Protein AF-A0A968MHK1-F1 (afdb_monomer)

Sequence (137 aa):
MLSHYQVSPEMLTQRLTNVLPRFFGLSQLFFLRFHHQRETERFDLNKELHLAGLYNPHGTMLHEHSCRKWVSLNILKDLDQQQRRNADNLNVVLADVQRSQYFDSENEFLCISLATNAHPSPDTNTSVTLGFSLMKK

Nearest PDB structures (foldseek):
  6hmj-assembly1_B  TM=4.792E-01  e=9.498E-03  Nakamurella multipartita DSM 44233
  8ag0-assembly1_A  TM=6.765E-01 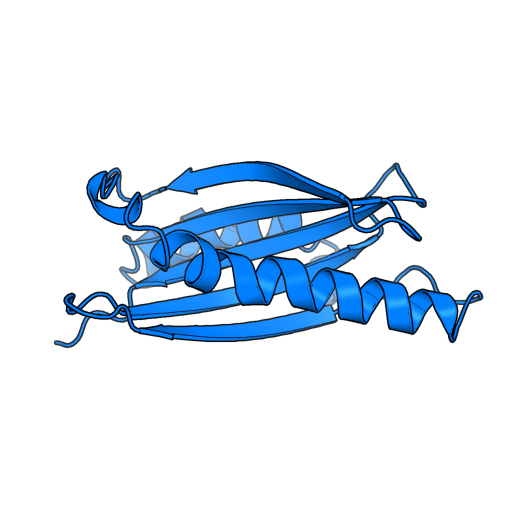 e=3.842E-01  Homo sapiens
  6zj8-assembly7_G  TM=4.212E-01  e=1.971E-01  Bordetella pertussis Tohama I
  6i3y-assembly1_C  TM=7.411E-01  e=2.231E+00  Homo sapiens
  6i3v-assembly1_B  TM=5.338E-01  e=8.981E-01  Homo sapiens

Structure (mmCIF, N/CA/C/O backbone):
data_AF-A0A968MHK1-F1
#
_entry.id   AF-A0A968MHK1-F1
#
loop_
_atom_site.group_PDB
_atom_site.id
_atom_site.type_symbol
_atom_site.label_atom_id
_atom_site.label_alt_id
_atom_site.label_comp_id
_atom_site.label_asym_id
_atom_site.label_entity_id
_atom_site.label_seq_id
_atom_site.pdbx_PDB_ins_code
_atom_site.Cartn_x
_atom_site.Cartn_y
_atom_site.Cartn_z
_atom_site.occupancy
_atom_site.B_iso_or_equiv
_atom_site.auth_seq_id
_atom_site.auth_comp_id
_atom_site.auth_asym_id
_atom_site.auth_atom_id
_atom_site.pdbx_PDB_model_num
ATOM 1 N N . MET A 1 1 ? 6.770 14.786 2.881 1.00 80.81 1 MET A N 1
ATOM 2 C CA . MET A 1 1 ? 7.225 13.876 3.961 1.00 80.81 1 MET A CA 1
ATOM 3 C C . MET A 1 1 ? 8.437 13.056 3.543 1.00 80.81 1 MET A C 1
ATOM 5 O O . MET A 1 1 ? 9.469 13.231 4.171 1.00 80.81 1 MET A O 1
ATOM 9 N N . LEU A 1 2 ? 8.351 12.229 2.490 1.00 87.81 2 LEU A N 1
ATOM 10 C CA . LEU A 1 2 ? 9.485 11.417 2.010 1.00 87.81 2 LEU A CA 1
ATOM 11 C C . LEU A 1 2 ? 10.731 12.259 1.692 1.00 87.81 2 LEU A C 1
ATOM 13 O O . LEU A 1 2 ? 11.804 11.974 2.206 1.00 87.81 2 LEU A O 1
ATOM 17 N N . SER A 1 3 ? 10.567 13.347 0.932 1.00 88.19 3 SER A N 1
ATOM 18 C CA . SER A 1 3 ? 11.652 14.283 0.602 1.00 88.19 3 SER A CA 1
ATOM 19 C C . SER A 1 3 ? 12.214 15.010 1.825 1.00 88.19 3 SER A C 1
ATOM 21 O O . SER A 1 3 ? 13.423 15.120 1.979 1.00 88.19 3 SER A O 1
ATOM 23 N N . HIS A 1 4 ? 11.332 15.477 2.711 1.00 91.06 4 HIS A N 1
ATOM 24 C CA . HIS A 1 4 ? 11.714 16.230 3.905 1.00 91.06 4 HIS A CA 1
ATOM 25 C C . HIS A 1 4 ? 12.540 15.395 4.893 1.00 91.06 4 HIS A C 1
ATOM 27 O O . HIS A 1 4 ? 13.526 15.889 5.424 1.00 91.06 4 HIS A O 1
ATOM 33 N N . TYR A 1 5 ? 12.156 14.134 5.119 1.00 90.44 5 TYR A N 1
ATOM 34 C CA . TYR A 1 5 ? 12.854 13.240 6.049 1.00 90.44 5 TYR A CA 1
ATOM 35 C C . TYR A 1 5 ? 13.889 12.329 5.374 1.00 90.44 5 TYR A C 1
ATOM 37 O O . TYR A 1 5 ? 14.569 11.591 6.076 1.00 90.44 5 TYR A O 1
ATOM 45 N N . GLN A 1 6 ? 14.005 12.365 4.041 1.00 90.25 6 GLN A N 1
ATOM 46 C CA . GLN A 1 6 ? 14.898 11.506 3.248 1.00 90.25 6 GLN A CA 1
ATOM 47 C C . GLN A 1 6 ? 14.746 10.008 3.573 1.00 90.25 6 GLN A C 1
ATOM 49 O O . GLN A 1 6 ? 15.720 9.272 3.710 1.00 90.25 6 GLN A O 1
ATOM 54 N N . VAL A 1 7 ? 13.500 9.550 3.714 1.00 92.06 7 VAL A N 1
ATOM 55 C CA . VAL A 1 7 ? 13.166 8.157 4.049 1.00 92.06 7 VAL A CA 1
ATOM 56 C C . VAL A 1 7 ? 12.435 7.469 2.905 1.00 92.06 7 VAL A C 1
ATOM 58 O O . VAL A 1 7 ? 11.703 8.109 2.147 1.00 92.06 7 VAL A O 1
ATOM 61 N N . SER A 1 8 ? 12.582 6.146 2.818 1.00 90.81 8 SER A N 1
ATOM 62 C CA . SER A 1 8 ? 11.793 5.331 1.895 1.00 90.81 8 SER A CA 1
ATOM 63 C C . SER A 1 8 ? 10.311 5.281 2.307 1.00 90.81 8 SER A C 1
ATOM 65 O O . SER A 1 8 ? 9.989 5.469 3.491 1.00 90.81 8 SER A O 1
ATOM 67 N N . PRO A 1 9 ? 9.396 4.971 1.367 1.00 91.62 9 PRO A N 1
ATOM 68 C CA . PRO A 1 9 ? 7.996 4.698 1.687 1.00 91.62 9 PRO A CA 1
ATOM 69 C C . PRO A 1 9 ? 7.827 3.649 2.790 1.00 91.62 9 PRO A C 1
ATOM 71 O O . PRO A 1 9 ? 7.005 3.825 3.689 1.00 91.62 9 PRO A O 1
ATOM 74 N N . GLU A 1 10 ? 8.643 2.591 2.773 1.00 90.56 10 GLU A N 1
ATOM 75 C CA . GLU A 1 10 ? 8.617 1.537 3.790 1.00 90.56 10 GLU A CA 1
ATOM 76 C C . GLU A 1 10 ? 8.967 2.076 5.177 1.00 90.56 10 GLU A C 1
ATOM 78 O O . GLU A 1 10 ? 8.202 1.879 6.121 1.00 90.56 10 GLU A O 1
ATOM 83 N N . MET A 1 11 ? 10.073 2.818 5.294 1.00 91.75 11 MET A N 1
ATOM 84 C CA . MET A 1 11 ? 10.501 3.393 6.569 1.00 91.75 11 MET A CA 1
ATOM 85 C C . MET A 1 11 ? 9.467 4.368 7.129 1.00 91.75 11 MET A C 1
ATOM 87 O O . MET A 1 11 ? 9.159 4.311 8.320 1.00 91.75 11 MET A O 1
ATOM 91 N N . LEU A 1 12 ? 8.897 5.238 6.287 1.00 92.50 12 LEU A N 1
ATOM 92 C CA . LEU A 1 12 ? 7.837 6.154 6.709 1.00 92.50 12 LEU A CA 1
ATOM 93 C C . LEU A 1 12 ? 6.628 5.379 7.247 1.00 92.50 12 LEU A C 1
ATOM 95 O O . LEU A 1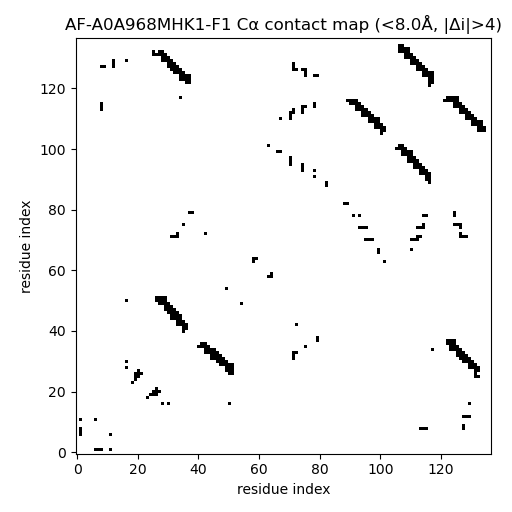 12 ? 6.155 5.646 8.352 1.00 92.50 12 LEU A O 1
ATOM 99 N N . THR A 1 13 ? 6.163 4.385 6.493 1.00 91.31 13 THR A N 1
ATOM 100 C CA . THR A 1 13 ? 4.963 3.610 6.826 1.00 91.31 13 THR A CA 1
ATOM 101 C C . THR A 1 13 ? 5.167 2.775 8.092 1.00 91.31 13 THR A C 1
ATOM 103 O O . THR A 1 13 ? 4.315 2.773 8.977 1.00 91.31 13 THR A O 1
ATOM 106 N N . GLN A 1 14 ? 6.336 2.152 8.255 1.00 89.62 14 GLN A N 1
ATOM 107 C CA . GLN A 1 14 ? 6.708 1.426 9.473 1.00 89.62 14 GLN A CA 1
ATOM 108 C C . GLN A 1 14 ? 6.862 2.348 10.697 1.00 89.62 14 GLN A C 1
ATOM 110 O O . GLN A 1 14 ? 6.689 1.925 11.839 1.00 89.62 14 GLN A O 1
ATOM 115 N N . ARG A 1 15 ? 7.190 3.631 10.515 1.00 91.50 15 ARG A N 1
ATOM 116 C CA . ARG A 1 15 ? 7.153 4.595 11.626 1.00 91.50 15 ARG A CA 1
ATOM 117 C C . ARG A 1 15 ? 5.721 4.969 11.987 1.00 91.50 15 ARG A C 1
ATOM 119 O O . ARG A 1 15 ? 5.403 5.028 13.177 1.00 91.50 15 ARG A O 1
ATOM 126 N N . LEU A 1 16 ? 4.850 5.141 10.994 1.00 91.06 16 LEU A N 1
ATOM 127 C CA . LEU A 1 16 ? 3.435 5.438 11.218 1.00 91.06 16 LEU A CA 1
ATOM 128 C C . LEU A 1 16 ? 2.728 4.348 12.031 1.00 91.06 16 LEU A C 1
ATOM 130 O O . LEU A 1 16 ? 1.914 4.691 12.886 1.00 91.06 16 LEU A O 1
ATOM 134 N N . THR A 1 17 ? 3.105 3.072 11.887 1.00 88.88 17 THR A N 1
ATOM 135 C CA . THR A 1 17 ? 2.533 1.987 12.710 1.00 88.88 17 THR A CA 1
ATOM 136 C C . THR A 1 17 ? 2.746 2.172 14.213 1.00 88.88 17 THR A C 1
ATOM 138 O O . THR A 1 17 ? 1.995 1.612 15.001 1.00 88.88 17 THR A O 1
ATOM 141 N N . ASN A 1 18 ? 3.753 2.947 14.625 1.00 88.62 18 ASN A N 1
ATOM 142 C CA . ASN A 1 18 ? 4.020 3.252 16.032 1.00 88.62 18 ASN A CA 1
ATOM 143 C C . ASN A 1 18 ? 3.409 4.593 16.468 1.00 88.62 18 ASN A C 1
ATOM 145 O O . ASN A 1 18 ? 3.002 4.750 17.618 1.00 88.62 18 ASN A O 1
ATOM 149 N N . VAL A 1 19 ? 3.350 5.572 15.561 1.00 91.25 19 VAL A N 1
ATOM 150 C CA . VAL A 1 19 ? 2.826 6.917 15.847 1.00 91.25 19 VAL A CA 1
ATOM 151 C C . VAL A 1 19 ? 1.299 6.908 15.941 1.00 91.25 19 VAL A C 1
ATOM 153 O O . VAL A 1 19 ? 0.743 7.495 16.870 1.00 91.25 19 VAL A O 1
ATOM 156 N N . LEU A 1 20 ? 0.616 6.226 15.018 1.00 90.31 20 LEU A N 1
ATOM 157 C CA . LEU A 1 20 ? -0.847 6.233 14.939 1.00 90.31 20 LEU A CA 1
ATOM 158 C C . LEU A 1 20 ? -1.531 5.651 16.191 1.00 90.31 20 LEU A C 1
ATOM 160 O O . LEU A 1 20 ? -2.417 6.323 16.724 1.00 90.31 20 LEU A O 1
ATOM 164 N N . PRO A 1 21 ? -1.110 4.500 16.754 1.00 88.31 21 PRO A N 1
ATOM 165 C CA . PRO A 1 21 ? -1.724 3.995 17.980 1.00 88.31 21 PRO A CA 1
ATOM 166 C C . PRO A 1 21 ? -1.466 4.916 19.171 1.00 88.31 21 PRO A C 1
ATOM 168 O O . PRO A 1 21 ? -2.371 5.187 19.954 1.00 88.31 21 PRO A O 1
ATOM 171 N N . ARG A 1 22 ? -0.233 5.425 19.295 1.00 88.56 22 ARG A N 1
ATOM 172 C CA . ARG A 1 22 ? 0.208 6.184 20.470 1.00 88.56 22 ARG A CA 1
ATOM 173 C C . ARG A 1 22 ? -0.409 7.576 20.556 1.00 88.56 22 ARG A C 1
ATOM 175 O O . ARG A 1 22 ? -0.743 8.011 21.651 1.00 88.56 22 ARG A O 1
ATOM 182 N N . PHE A 1 23 ? -0.503 8.285 19.433 1.00 92.25 23 PHE A N 1
ATOM 183 C CA . PHE A 1 23 ? -0.909 9.694 19.422 1.00 92.25 23 PHE A CA 1
ATOM 184 C C . PHE A 1 23 ? -2.328 9.917 18.897 1.00 92.25 23 PHE A C 1
ATOM 186 O O . PHE A 1 23 ? -2.937 10.923 19.242 1.00 92.25 23 PHE A O 1
ATOM 193 N N . PHE A 1 24 ? -2.862 8.989 18.098 1.00 87.38 24 PHE A N 1
ATOM 194 C CA . PHE A 1 24 ? -4.188 9.118 17.485 1.00 87.38 24 PHE A CA 1
ATOM 195 C C . PHE A 1 24 ? -5.188 8.066 17.981 1.00 87.38 24 PHE A C 1
ATOM 197 O O . PHE A 1 24 ? -6.351 8.104 17.591 1.00 87.38 24 PHE A O 1
ATOM 204 N N . GLY A 1 25 ? -4.762 7.119 18.826 1.00 84.75 25 GLY A N 1
ATOM 205 C CA . GLY A 1 25 ? -5.626 6.044 19.326 1.00 84.75 25 GLY A CA 1
ATOM 206 C C . GLY A 1 25 ? -6.041 5.028 18.255 1.00 84.75 25 GLY A C 1
ATOM 207 O O . GLY A 1 25 ? -6.904 4.190 18.504 1.00 84.75 25 GLY A O 1
ATOM 208 N N . LEU A 1 26 ? -5.429 5.075 17.067 1.00 85.44 26 LEU A N 1
ATOM 209 C CA . LEU A 1 26 ? -5.697 4.147 15.969 1.00 85.44 26 LEU A CA 1
ATOM 210 C C . LEU A 1 26 ? -4.895 2.861 16.187 1.00 85.44 26 LEU A C 1
ATOM 212 O O . LEU A 1 26 ? -3.809 2.696 15.640 1.00 85.44 26 LEU A O 1
ATOM 216 N N . SER A 1 27 ? -5.402 1.972 17.039 1.00 82.31 27 SER A N 1
ATOM 217 C CA . SER A 1 27 ? -4.739 0.707 17.391 1.00 82.31 27 SER A CA 1
ATOM 218 C C . SER A 1 27 ? -5.023 -0.426 16.401 1.00 82.31 27 SER A C 1
ATOM 220 O O . SER A 1 27 ? -4.190 -1.314 16.228 1.00 82.31 27 SER A O 1
ATOM 222 N N . GLN A 1 28 ? -6.167 -0.381 15.712 1.00 87.31 28 GLN A N 1
ATOM 223 C CA . GLN A 1 28 ? -6.575 -1.363 14.703 1.00 87.31 28 GLN A CA 1
ATOM 224 C C . GLN A 1 28 ? -5.906 -1.095 13.355 1.00 87.31 28 GLN A C 1
ATOM 226 O O . GLN A 1 28 ? -6.520 -0.561 12.431 1.00 87.31 28 GLN A O 1
ATOM 231 N N . LEU A 1 29 ? -4.626 -1.466 13.278 1.00 88.75 29 LEU A N 1
ATOM 232 C CA . LEU A 1 29 ? -3.773 -1.287 12.108 1.00 88.75 29 LEU A CA 1
ATOM 233 C C . LEU A 1 29 ? -3.339 -2.622 11.509 1.00 88.75 29 LEU A C 1
ATOM 235 O O . LEU A 1 29 ? -3.024 -3.571 12.236 1.00 88.75 29 LEU A O 1
ATOM 239 N N . PHE A 1 30 ? -3.200 -2.642 10.189 1.00 89.00 30 PHE A N 1
ATOM 240 C CA . PHE A 1 30 ? -2.453 -3.673 9.484 1.00 89.00 30 PHE A CA 1
ATOM 241 C C . PHE A 1 30 ? -1.448 -3.055 8.513 1.00 89.00 30 PHE A C 1
ATOM 243 O O . PHE A 1 30 ? -1.640 -1.952 8.000 1.00 89.00 30 PHE A O 1
ATOM 250 N N . PHE A 1 31 ? -0.376 -3.790 8.251 1.00 91.31 31 PHE A N 1
ATOM 251 C CA . PHE A 1 31 ? 0.657 -3.432 7.292 1.00 91.31 31 PHE A CA 1
ATOM 252 C C . PHE A 1 31 ? 0.833 -4.564 6.284 1.00 91.31 31 PHE A C 1
ATOM 254 O O . PHE A 1 31 ? 1.017 -5.716 6.683 1.00 91.31 31 PHE A O 1
ATOM 261 N N . LEU A 1 32 ? 0.816 -4.225 4.995 1.00 92.44 32 LEU A N 1
ATOM 262 C CA . LEU A 1 32 ? 1.087 -5.148 3.894 1.00 92.44 32 LEU A CA 1
ATOM 263 C C . LEU A 1 32 ? 2.282 -4.657 3.083 1.00 92.44 32 LEU A C 1
ATOM 265 O O . LEU A 1 32 ? 2.411 -3.460 2.827 1.00 92.44 32 LEU A O 1
ATOM 269 N N . ARG A 1 33 ? 3.119 -5.590 2.630 1.00 93.88 33 ARG A N 1
ATOM 270 C CA . ARG A 1 33 ? 4.153 -5.336 1.627 1.00 93.88 33 ARG A CA 1
ATOM 271 C C . ARG A 1 33 ? 4.055 -6.350 0.503 1.00 93.88 33 ARG A C 1
ATOM 273 O O . ARG A 1 33 ? 4.205 -7.543 0.766 1.00 93.88 33 ARG A O 1
ATOM 280 N N . PHE A 1 34 ? 3.880 -5.872 -0.722 1.00 94.44 34 PHE A N 1
ATOM 281 C CA . PHE A 1 34 ? 3.895 -6.707 -1.919 1.00 94.44 34 PHE A CA 1
ATOM 282 C C . PHE A 1 34 ? 5.114 -6.417 -2.773 1.00 94.44 34 PHE A C 1
ATOM 284 O O . PHE A 1 34 ? 5.551 -5.273 -2.860 1.00 94.44 34 PHE A O 1
ATOM 291 N N . HIS A 1 35 ? 5.652 -7.458 -3.394 1.00 94.56 35 HIS A N 1
ATOM 292 C CA . HIS A 1 35 ? 6.636 -7.350 -4.458 1.00 94.56 35 HIS A CA 1
ATOM 293 C C . HIS A 1 35 ? 5.989 -7.743 -5.781 1.00 94.56 35 HIS A C 1
ATOM 295 O O . HIS A 1 35 ? 5.150 -8.639 -5.830 1.00 94.56 35 HIS A O 1
ATOM 301 N N . HIS A 1 36 ? 6.397 -7.074 -6.847 1.00 93.94 36 HIS A N 1
ATOM 302 C CA . HIS A 1 36 ? 5.967 -7.354 -8.202 1.00 93.94 36 HIS A CA 1
ATOM 303 C C . HIS A 1 36 ? 7.180 -7.345 -9.115 1.00 93.94 36 HIS A C 1
ATOM 305 O O . HIS A 1 36 ? 7.858 -6.325 -9.228 1.00 93.94 36 HIS A O 1
ATOM 311 N N . GLN A 1 37 ? 7.468 -8.476 -9.751 1.00 92.25 37 GLN A N 1
ATOM 312 C CA . GLN A 1 37 ? 8.499 -8.520 -10.778 1.00 92.25 37 GLN A CA 1
AT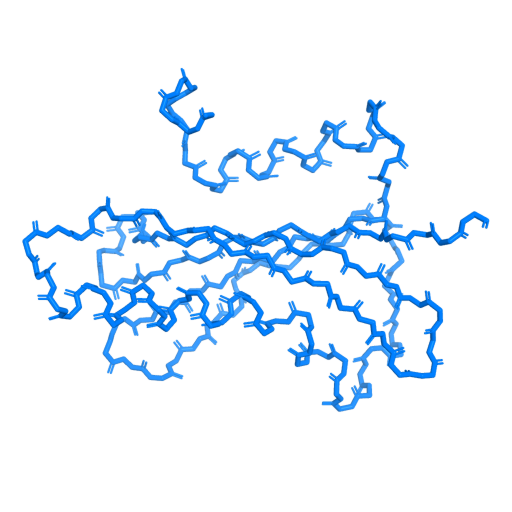OM 313 C C . GLN A 1 37 ? 7.952 -7.840 -12.035 1.00 92.25 37 GLN A C 1
ATOM 315 O O . GLN A 1 37 ? 6.908 -8.251 -12.551 1.00 92.25 37 GLN A O 1
ATOM 320 N N . ARG A 1 38 ? 8.658 -6.813 -12.517 1.00 87.06 38 ARG A N 1
ATOM 321 C CA . ARG A 1 38 ? 8.272 -6.049 -13.710 1.00 87.06 38 ARG A CA 1
ATOM 322 C C . ARG A 1 38 ? 8.054 -6.983 -14.896 1.00 87.06 38 ARG A C 1
ATOM 324 O O . ARG A 1 38 ? 8.701 -8.023 -15.006 1.00 87.06 38 ARG A O 1
ATOM 331 N N . GLU A 1 39 ? 7.117 -6.609 -15.762 1.00 84.38 39 GLU A N 1
ATOM 332 C CA . GLU A 1 39 ? 6.739 -7.380 -16.960 1.00 84.38 39 GLU A CA 1
ATOM 333 C C . GLU A 1 39 ? 6.114 -8.764 -16.703 1.00 84.38 39 GLU A C 1
ATOM 335 O O . GLU A 1 39 ? 5.796 -9.486 -17.648 1.00 84.38 39 GLU A O 1
ATOM 340 N N . THR A 1 40 ? 5.865 -9.132 -15.445 1.00 88.00 40 THR A N 1
ATOM 341 C CA . THR A 1 40 ? 5.153 -10.365 -15.083 1.00 88.00 40 THR A CA 1
ATOM 342 C C . THR A 1 40 ? 3.794 -10.047 -14.469 1.00 88.00 40 THR A C 1
ATOM 344 O O . THR A 1 40 ? 3.540 -8.919 -14.088 1.00 88.00 40 THR A O 1
ATOM 347 N N . GLU A 1 41 ? 2.919 -11.040 -14.307 1.00 84.69 41 GLU A N 1
ATOM 348 C CA . GLU A 1 41 ? 1.686 -10.916 -13.501 1.00 84.69 41 GLU A CA 1
ATOM 349 C C . GLU A 1 41 ? 1.870 -11.524 -12.096 1.00 84.69 41 GLU A C 1
ATOM 351 O O . GLU A 1 41 ? 0.918 -11.984 -11.463 1.00 84.69 41 GLU A O 1
ATOM 356 N N . ARG A 1 42 ? 3.119 -11.600 -11.611 1.00 85.75 42 ARG A N 1
ATOM 357 C CA . ARG A 1 42 ? 3.443 -12.197 -10.310 1.00 85.75 42 ARG A CA 1
ATOM 358 C C . ARG A 1 42 ? 3.456 -11.128 -9.227 1.00 85.75 42 ARG A C 1
ATOM 360 O O . ARG A 1 42 ? 4.101 -10.089 -9.375 1.00 85.75 42 ARG A O 1
ATOM 367 N N . PHE A 1 43 ? 2.744 -11.407 -8.140 1.00 90.62 43 PHE A N 1
ATOM 368 C CA . PHE A 1 43 ? 2.660 -10.548 -6.967 1.00 90.62 43 PHE A CA 1
ATOM 369 C C . PHE A 1 43 ? 2.875 -11.388 -5.714 1.00 90.62 43 PHE A C 1
ATOM 371 O O . PHE A 1 43 ? 2.076 -12.278 -5.418 1.00 90.62 43 PHE A O 1
ATOM 378 N N . ASP A 1 44 ? 3.920 -11.070 -4.962 1.00 89.56 44 ASP A N 1
ATOM 379 C CA . ASP A 1 44 ? 4.304 -11.807 -3.765 1.00 89.56 44 ASP A CA 1
ATOM 380 C C . ASP A 1 44 ? 4.011 -10.975 -2.520 1.00 89.56 44 ASP A C 1
ATOM 382 O O . ASP A 1 44 ? 4.477 -9.842 -2.382 1.00 89.56 44 ASP A O 1
ATOM 386 N N . LEU A 1 45 ? 3.220 -11.530 -1.599 1.00 89.81 45 LEU A N 1
ATOM 387 C CA . LEU A 1 45 ? 3.008 -10.929 -0.284 1.00 89.81 45 LEU A CA 1
ATOM 388 C C . LEU A 1 45 ? 4.231 -11.214 0.589 1.00 89.81 45 LEU A C 1
ATOM 390 O O . LEU A 1 45 ? 4.368 -12.287 1.170 1.00 89.81 45 LEU A O 1
ATOM 394 N N . ASN A 1 46 ? 5.109 -10.225 0.704 1.00 85.44 46 ASN A N 1
ATOM 395 C CA . ASN A 1 46 ? 6.379 -10.364 1.407 1.00 85.44 46 ASN A CA 1
ATOM 396 C C . ASN A 1 46 ? 6.277 -10.121 2.908 1.00 85.44 46 ASN A C 1
ATOM 398 O O . ASN A 1 46 ? 7.130 -10.579 3.668 1.00 85.44 46 ASN A O 1
ATOM 402 N N . LYS A 1 47 ? 5.309 -9.313 3.342 1.00 86.38 47 LYS A N 1
ATOM 403 C CA . LYS A 1 47 ? 5.116 -9.014 4.760 1.00 86.38 47 LYS A CA 1
ATOM 404 C C . LYS A 1 47 ? 3.662 -8.683 5.031 1.00 86.38 47 LYS A C 1
ATOM 406 O O . LYS A 1 47 ? 3.091 -7.826 4.365 1.00 86.38 47 LYS A O 1
ATOM 411 N N . GLU A 1 48 ? 3.113 -9.318 6.052 1.00 88.12 48 GLU A N 1
ATOM 412 C CA . GLU A 1 48 ? 1.804 -9.008 6.608 1.00 88.12 48 GLU A CA 1
ATOM 413 C C . GLU A 1 48 ? 1.945 -8.906 8.127 1.00 88.12 48 GLU A C 1
ATOM 415 O O . GLU A 1 48 ? 2.517 -9.788 8.767 1.00 88.12 48 GLU A O 1
ATOM 420 N N . LEU A 1 49 ? 1.481 -7.798 8.700 1.00 84.94 49 LEU A N 1
ATOM 421 C CA . LEU A 1 49 ? 1.526 -7.5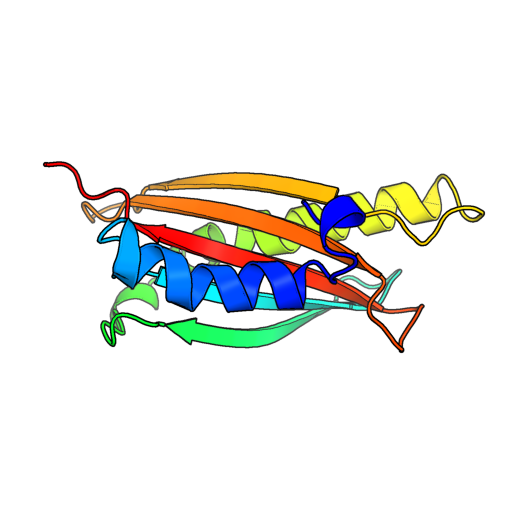48 10.137 1.00 84.94 49 LEU A CA 1
ATOM 422 C C . LEU A 1 49 ? 0.190 -6.968 10.592 1.00 84.94 49 LEU A C 1
ATOM 424 O O . LEU A 1 49 ? -0.243 -5.943 10.075 1.00 84.94 49 LEU A O 1
ATOM 428 N N . HIS A 1 50 ? -0.416 -7.586 11.602 1.00 82.31 50 HIS A N 1
ATOM 429 C CA . HIS A 1 50 ? -1.631 -7.103 12.261 1.00 82.31 50 HIS A CA 1
ATOM 430 C C . HIS A 1 50 ? -1.263 -6.617 13.661 1.00 82.31 50 HIS A C 1
ATOM 432 O O . HIS A 1 50 ? -0.861 -7.409 14.510 1.00 82.31 50 HIS A O 1
ATOM 438 N N . LEU A 1 51 ? -1.353 -5.310 13.902 1.00 73.06 51 LEU A N 1
ATOM 439 C CA . LEU A 1 51 ? -0.815 -4.681 15.118 1.00 73.06 51 LEU A CA 1
ATOM 440 C C . LEU A 1 51 ? -1.784 -4.721 16.305 1.00 73.06 51 LEU A C 1
ATOM 442 O O . LEU A 1 51 ? -1.351 -4.594 17.445 1.00 73.06 51 LEU A O 1
ATOM 446 N N . ALA A 1 52 ? -3.076 -4.938 16.056 1.00 66.19 52 ALA A N 1
ATOM 447 C CA . ALA A 1 52 ? -4.086 -5.048 17.109 1.00 66.19 52 ALA A CA 1
ATOM 448 C C . ALA A 1 52 ? -4.219 -6.453 17.716 1.00 66.19 52 ALA A C 1
ATOM 450 O O . ALA A 1 52 ? -5.081 -6.655 18.566 1.00 66.19 52 ALA A O 1
ATOM 451 N N . GLY A 1 53 ? -3.455 -7.448 17.249 1.00 55.00 53 GLY A N 1
ATOM 452 C CA . GLY A 1 53 ? -3.586 -8.844 17.696 1.00 55.00 53 GLY A CA 1
ATOM 453 C C . GLY A 1 53 ? -4.917 -9.525 17.331 1.00 55.00 53 GLY A C 1
ATOM 454 O O . GLY A 1 53 ? -5.040 -10.737 17.472 1.00 55.00 53 GLY A O 1
ATOM 455 N N . LEU A 1 54 ? -5.898 -8.777 16.814 1.00 50.09 54 LEU A N 1
ATOM 456 C CA . LEU A 1 54 ? -7.142 -9.292 16.256 1.00 50.09 54 LEU A CA 1
ATOM 457 C C . LEU A 1 54 ? -6.863 -9.866 14.866 1.00 50.09 54 LEU A C 1
ATOM 459 O O . LEU A 1 54 ? -7.069 -9.220 13.839 1.00 50.09 54 LEU A O 1
ATOM 463 N N . TYR A 1 55 ? -6.375 -11.103 14.844 1.00 48.66 55 TYR 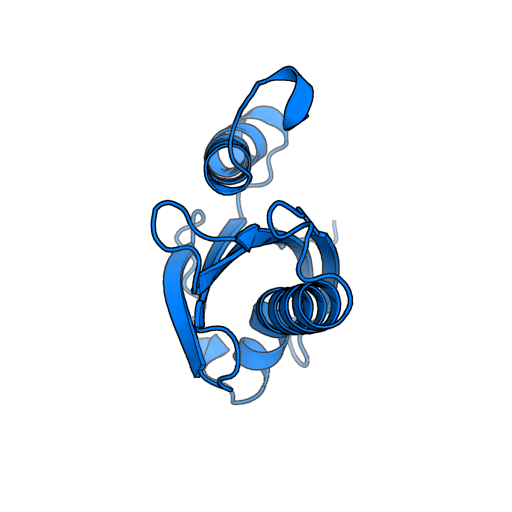A N 1
ATOM 464 C CA . TYR A 1 55 ? -6.568 -11.961 13.688 1.00 48.66 55 TYR A CA 1
ATOM 465 C C . TYR A 1 55 ? -8.074 -12.198 13.603 1.00 48.66 55 TYR A C 1
ATOM 467 O O . TYR A 1 55 ? -8.654 -12.734 14.543 1.00 48.66 55 TYR A O 1
ATOM 475 N N . ASN A 1 56 ? -8.728 -11.741 12.539 1.00 49.69 56 ASN A N 1
ATOM 476 C CA . ASN A 1 56 ? -10.104 -12.138 12.274 1.00 49.69 56 ASN A CA 1
ATOM 477 C C . ASN A 1 56 ? -10.010 -13.380 11.373 1.00 49.69 56 ASN A C 1
ATOM 479 O O . ASN A 1 56 ? -9.879 -13.221 10.157 1.00 49.69 56 ASN A O 1
ATOM 483 N N . PRO A 1 57 ? -9.975 -14.612 11.926 1.00 44.25 57 PRO A N 1
ATOM 484 C CA . PRO A 1 57 ? -9.837 -15.831 11.127 1.00 44.25 57 PRO A CA 1
ATOM 485 C C . PRO A 1 57 ? -11.003 -16.015 10.149 1.00 44.25 57 PRO A C 1
ATOM 487 O O . PRO A 1 57 ? -10.883 -16.769 9.195 1.00 44.25 57 PRO A O 1
ATOM 490 N N . HIS A 1 58 ? -12.111 -15.292 10.333 1.00 45.09 58 HIS A N 1
ATOM 491 C CA . HIS A 1 58 ? -13.240 -15.280 9.403 1.00 45.09 58 HIS A CA 1
ATOM 492 C C . HIS A 1 58 ? -12.941 -14.593 8.058 1.00 45.09 58 HIS A C 1
ATOM 494 O O . HIS A 1 58 ? -13.681 -14.807 7.101 1.00 45.09 58 HIS A O 1
ATOM 500 N N . GLY A 1 59 ? -11.819 -13.869 7.928 1.00 45.09 59 GLY A N 1
ATOM 501 C CA . GLY A 1 59 ? -11.393 -13.246 6.667 1.00 45.09 59 GLY A CA 1
ATOM 502 C C . GLY A 1 59 ? -11.053 -14.227 5.538 1.00 45.09 59 GLY A C 1
ATOM 503 O O . GLY A 1 59 ? -10.782 -13.797 4.421 1.00 45.09 59 GLY A O 1
ATOM 504 N N . THR A 1 60 ? -11.095 -15.537 5.809 1.00 43.31 60 THR A N 1
ATOM 505 C CA . THR A 1 60 ? -10.958 -16.621 4.823 1.00 43.31 60 THR A CA 1
ATOM 506 C C . THR A 1 60 ? -12.210 -16.816 3.955 1.00 43.31 60 THR A C 1
ATOM 508 O O . THR A 1 60 ? -12.220 -17.688 3.086 1.00 43.31 60 THR A O 1
ATOM 511 N N . MET A 1 61 ? -13.278 -16.027 4.135 1.00 44.12 61 MET A N 1
ATOM 512 C CA . MET A 1 61 ? -14.350 -15.982 3.138 1.00 44.12 61 MET A CA 1
ATOM 513 C C . MET A 1 61 ? -13.819 -15.325 1.855 1.00 44.12 61 MET A C 1
ATOM 515 O O . MET A 1 61 ? -13.244 -14.238 1.891 1.00 44.12 61 MET A O 1
ATOM 519 N N . LEU A 1 62 ? -14.000 -16.013 0.720 1.00 48.97 62 LEU A N 1
ATOM 520 C CA . LEU A 1 62 ? -13.333 -15.825 -0.584 1.00 48.97 62 LEU A CA 1
ATOM 521 C C . LEU A 1 62 ? -13.166 -14.379 -1.117 1.00 48.97 62 LEU A C 1
ATOM 523 O O . LEU A 1 62 ? -12.381 -14.177 -2.040 1.00 48.97 62 LEU A O 1
ATOM 527 N N . HIS A 1 63 ? -13.888 -13.387 -0.592 1.00 50.09 63 HIS A N 1
ATOM 528 C CA . HIS A 1 63 ? -13.918 -12.012 -1.102 1.00 50.09 63 HIS A CA 1
ATOM 529 C C . HIS A 1 63 ? -13.212 -10.969 -0.215 1.00 50.09 63 HIS A C 1
ATOM 531 O O . HIS A 1 63 ? -12.854 -9.901 -0.713 1.00 50.09 63 HIS A O 1
ATOM 537 N N . GLU A 1 64 ? -12.942 -11.248 1.064 1.00 53.31 64 GLU A N 1
ATOM 538 C CA . GLU A 1 64 ? -12.389 -10.234 1.981 1.00 53.31 64 GLU A CA 1
ATOM 539 C C . GLU A 1 64 ? -10.901 -9.940 1.736 1.00 53.31 64 GLU A C 1
ATOM 541 O O . GLU A 1 64 ? -10.454 -8.788 1.794 1.00 53.31 64 GLU A O 1
ATOM 546 N N . HIS A 1 65 ? -10.124 -10.979 1.413 1.00 56.31 65 HIS A N 1
ATOM 547 C CA . HIS A 1 65 ? -8.709 -10.842 1.066 1.00 56.31 65 HIS A CA 1
ATOM 548 C C . HIS A 1 65 ? -8.501 -10.002 -0.197 1.00 56.31 65 HIS A C 1
ATOM 550 O O . HIS A 1 65 ? -7.514 -9.269 -0.282 1.00 56.31 65 HIS A O 1
ATOM 556 N N . SER A 1 66 ? -9.428 -10.086 -1.152 1.00 58.53 66 SER A N 1
ATOM 557 C CA . SER A 1 66 ? -9.368 -9.329 -2.401 1.00 58.53 66 SER A CA 1
ATOM 558 C C . SER A 1 66 ? -9.526 -7.835 -2.136 1.00 58.53 66 SER A C 1
ATOM 560 O O . SER A 1 66 ? -8.709 -7.056 -2.618 1.00 58.53 66 SER A O 1
ATOM 562 N N . CYS A 1 67 ? -10.479 -7.434 -1.284 1.00 61.38 67 CYS A N 1
ATOM 563 C CA . CYS A 1 67 ? -10.670 -6.028 -0.921 1.00 61.38 67 CYS A CA 1
ATOM 564 C C . CYS A 1 67 ? -9.426 -5.434 -0.243 1.00 61.38 67 CYS A C 1
ATOM 566 O O . CYS A 1 67 ? -8.962 -4.377 -0.657 1.00 61.38 67 CYS A O 1
ATOM 568 N N . ARG A 1 68 ? -8.817 -6.117 0.740 1.00 66.69 68 ARG A N 1
ATOM 569 C CA . ARG A 1 68 ? -7.622 -5.598 1.454 1.00 66.69 68 ARG A CA 1
ATOM 570 C C . ARG A 1 68 ? -6.430 -5.346 0.547 1.00 66.69 68 ARG A C 1
ATOM 572 O O . ARG A 1 68 ? -5.662 -4.419 0.785 1.00 66.69 68 ARG A O 1
ATOM 579 N N . LYS A 1 69 ? -6.259 -6.216 -0.443 1.00 81.62 69 LYS A N 1
ATOM 580 C CA . LYS A 1 69 ? -5.074 -6.255 -1.300 1.00 81.62 69 LYS A CA 1
ATOM 581 C C . LYS A 1 69 ? -5.255 -5.435 -2.574 1.00 81.62 69 LYS A C 1
ATOM 583 O O . LYS A 1 69 ? -4.261 -5.132 -3.220 1.00 81.62 69 LYS A O 1
ATOM 588 N N . TRP A 1 70 ? -6.486 -5.060 -2.928 1.00 86.12 70 TRP A N 1
ATOM 589 C CA . TRP A 1 70 ? -6.811 -4.404 -4.196 1.00 86.12 70 TRP A CA 1
ATOM 590 C C . TRP A 1 70 ? -5.963 -3.152 -4.451 1.00 86.12 70 TRP A C 1
ATOM 592 O O . TRP A 1 70 ? -5.236 -3.112 -5.442 1.00 86.12 70 TRP A O 1
ATOM 602 N N . VAL A 1 71 ? -5.949 -2.192 -3.520 1.00 93.38 71 VAL A N 1
ATOM 603 C CA . VAL A 1 71 ? -5.100 -0.989 -3.626 1.00 93.38 71 VAL A CA 1
ATOM 604 C C . VAL A 1 71 ? -3.604 -1.310 -3.650 1.00 93.38 71 VAL A C 1
ATOM 606 O O . VAL A 1 71 ? -2.848 -0.643 -4.345 1.00 93.38 71 VAL A O 1
ATOM 609 N N . SER A 1 72 ? -3.154 -2.343 -2.930 1.00 93.88 72 SER A N 1
ATOM 610 C CA . SER A 1 72 ? -1.744 -2.757 -2.909 1.00 93.88 72 SER A CA 1
ATOM 611 C C . SER A 1 72 ? -1.292 -3.329 -4.253 1.00 93.88 72 SER A C 1
ATOM 613 O O . SER A 1 72 ? -0.169 -3.090 -4.678 1.00 93.88 72 SER A O 1
ATOM 615 N N . LEU A 1 73 ? -2.165 -4.076 -4.930 1.00 93.56 73 LEU A N 1
ATOM 616 C CA . LEU A 1 73 ? -1.858 -4.718 -6.206 1.00 93.56 73 LEU A CA 1
ATOM 617 C C . LEU A 1 73 ? -2.041 -3.765 -7.391 1.00 93.56 73 LEU A C 1
ATOM 619 O O . LEU A 1 73 ? -1.220 -3.768 -8.305 1.00 93.56 73 LEU A O 1
ATOM 623 N N . ASN A 1 74 ? -3.086 -2.938 -7.391 1.00 94.19 74 ASN A N 1
ATOM 624 C CA . ASN A 1 74 ? -3.352 -2.041 -8.516 1.00 94.19 74 ASN A CA 1
ATOM 625 C C . ASN A 1 74 ? -2.320 -0.929 -8.632 1.00 94.19 74 ASN A C 1
ATOM 627 O O . ASN A 1 74 ? -1.832 -0.691 -9.731 1.00 94.19 74 ASN A O 1
ATOM 631 N N . ILE A 1 75 ? -1.878 -0.352 -7.513 1.00 96.19 75 ILE A N 1
ATOM 632 C CA . ILE A 1 75 ? -0.823 0.666 -7.548 1.00 96.19 75 ILE A CA 1
ATOM 633 C C . ILE A 1 75 ? 0.494 0.126 -8.143 1.00 96.19 75 ILE A C 1
ATOM 635 O O . ILE A 1 75 ? 1.255 0.874 -8.753 1.00 96.19 75 ILE A O 1
ATOM 639 N N . LEU A 1 76 ? 0.770 -1.180 -7.999 1.00 95.25 76 LEU A N 1
ATOM 640 C CA . LEU A 1 76 ? 1.932 -1.833 -8.613 1.00 95.25 76 LEU A CA 1
ATOM 641 C C . LEU A 1 76 ? 1.766 -1.978 -10.125 1.00 95.25 76 LEU A C 1
ATOM 643 O O . LEU A 1 76 ? 2.732 -1.769 -10.857 1.00 95.25 76 LEU A O 1
ATOM 647 N N . LYS A 1 77 ? 0.551 -2.293 -10.588 1.00 94.00 77 LYS A N 1
ATOM 648 C CA . LYS A 1 77 ? 0.218 -2.324 -12.019 1.00 94.00 77 LYS A CA 1
ATOM 649 C C . LYS A 1 77 ? 0.325 -0.933 -12.636 1.00 94.00 77 LYS A C 1
ATOM 651 O O . LYS A 1 77 ? 0.889 -0.797 -13.717 1.00 94.00 77 LYS A O 1
ATOM 656 N N . ASP A 1 78 ? -0.158 0.089 -11.938 1.00 94.12 78 ASP A N 1
ATOM 657 C CA . ASP A 1 78 ? -0.075 1.479 -12.390 1.00 94.12 78 ASP A CA 1
ATOM 658 C C . ASP A 1 78 ? 1.382 1.948 -12.477 1.00 94.12 78 ASP A C 1
AT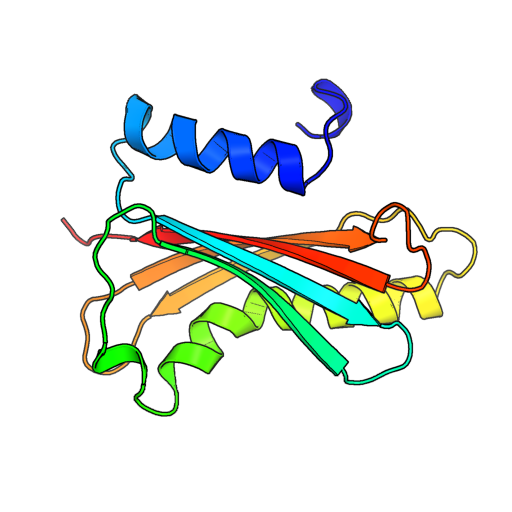OM 660 O O . ASP A 1 78 ? 1.782 2.557 -13.473 1.00 94.12 78 ASP A O 1
ATOM 664 N N . LEU A 1 79 ? 2.205 1.596 -11.480 1.00 94.56 79 LEU A N 1
ATOM 665 C CA . LEU A 1 79 ? 3.639 1.886 -11.486 1.00 94.56 79 LEU A CA 1
ATOM 666 C C . LEU A 1 79 ? 4.355 1.186 -12.648 1.00 94.56 79 LEU A C 1
ATOM 668 O O . LEU A 1 79 ? 5.122 1.830 -13.362 1.00 94.56 79 LEU A O 1
ATOM 672 N N . ASP A 1 80 ? 4.089 -0.104 -12.870 1.00 92.56 80 ASP A N 1
ATOM 673 C CA . ASP A 1 80 ? 4.694 -0.858 -13.973 1.00 92.56 80 ASP A CA 1
ATOM 674 C C . ASP A 1 80 ? 4.286 -0.276 -15.339 1.00 92.56 80 ASP A C 1
ATOM 676 O O . ASP A 1 80 ? 5.137 -0.030 -16.195 1.00 92.56 80 ASP A O 1
ATOM 680 N N . GLN A 1 81 ? 3.007 0.069 -15.530 1.00 91.88 81 GLN A N 1
ATOM 681 C CA . GLN A 1 81 ? 2.541 0.743 -16.747 1.00 91.88 81 GLN A CA 1
ATOM 682 C C . GLN A 1 81 ? 3.223 2.099 -16.965 1.00 91.88 81 GLN A C 1
ATOM 684 O O . GLN A 1 81 ? 3.580 2.435 -18.098 1.00 91.88 81 GLN A O 1
ATOM 689 N N . GLN A 1 82 ? 3.418 2.885 -15.906 1.00 91.38 82 GLN A N 1
ATOM 690 C CA . GLN A 1 82 ? 4.091 4.178 -15.997 1.00 91.38 82 GLN A CA 1
ATOM 691 C C . GLN A 1 82 ? 5.575 4.026 -16.354 1.00 91.38 82 GLN A C 1
ATOM 693 O O . GLN A 1 82 ? 6.067 4.755 -17.218 1.00 91.38 82 GLN A O 1
ATOM 698 N N . GLN A 1 83 ? 6.266 3.057 -15.750 1.00 90.69 83 GLN A N 1
ATOM 699 C CA . GLN A 1 83 ? 7.669 2.747 -16.042 1.00 90.69 83 GLN A CA 1
ATOM 700 C C . GLN A 1 83 ? 7.857 2.223 -17.473 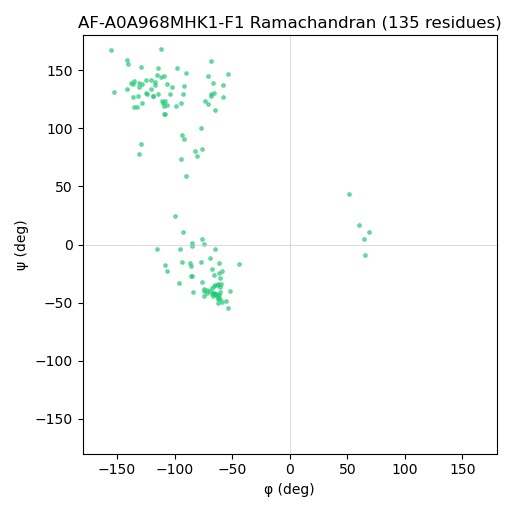1.00 90.69 83 GLN A C 1
ATOM 702 O O . GLN A 1 83 ? 8.838 2.574 -18.123 1.00 90.69 83 GLN A O 1
ATOM 707 N N . ARG A 1 84 ? 6.903 1.446 -18.009 1.00 88.19 84 ARG A N 1
ATOM 708 C CA . ARG A 1 84 ? 6.917 1.021 -19.423 1.00 88.19 84 ARG A CA 1
ATOM 709 C C . ARG A 1 84 ? 6.760 2.194 -20.393 1.00 88.19 84 ARG A C 1
ATOM 711 O O . ARG A 1 84 ? 7.334 2.166 -21.476 1.00 88.19 84 ARG A O 1
ATOM 718 N N . ARG A 1 85 ? 5.980 3.220 -20.029 1.00 88.50 85 ARG A N 1
ATOM 719 C CA . ARG A 1 85 ? 5.788 4.425 -20.861 1.00 88.50 85 ARG A CA 1
ATOM 720 C C . ARG A 1 85 ? 6.983 5.377 -20.811 1.00 88.50 85 ARG A C 1
ATOM 722 O O . ARG A 1 85 ? 7.246 6.040 -21.806 1.00 88.50 85 ARG A O 1
ATOM 729 N N . ASN A 1 86 ? 7.681 5.447 -19.678 1.00 84.88 86 ASN A N 1
ATOM 730 C CA . ASN A 1 86 ? 8.800 6.361 -19.447 1.00 84.88 86 ASN A CA 1
ATOM 731 C C . ASN A 1 86 ? 10.009 5.609 -18.870 1.00 84.88 86 ASN A C 1
ATOM 733 O O . ASN A 1 86 ? 10.286 5.690 -17.672 1.00 84.88 86 ASN A O 1
ATOM 737 N N . ALA A 1 87 ? 10.742 4.898 -19.732 1.00 76.62 87 ALA A N 1
ATOM 738 C CA . ALA A 1 87 ? 11.882 4.068 -19.328 1.00 76.62 87 ALA A CA 1
ATOM 739 C C . ALA A 1 87 ? 13.026 4.859 -18.656 1.00 76.62 87 ALA A C 1
ATOM 741 O O . ALA A 1 87 ? 13.765 4.297 -17.850 1.00 76.62 87 ALA A O 1
ATOM 742 N N . ASP A 1 88 ? 13.140 6.161 -18.934 1.00 78.62 88 ASP A N 1
ATOM 743 C CA . ASP A 1 88 ? 14.213 7.016 -18.410 1.00 78.62 88 ASP A CA 1
ATOM 744 C C . ASP A 1 88 ? 14.020 7.425 -16.938 1.00 78.62 88 ASP A C 1
ATOM 746 O O . ASP A 1 88 ? 14.962 7.892 -16.296 1.00 78.62 88 ASP A O 1
ATOM 750 N N . ASN A 1 89 ? 12.819 7.252 -16.369 1.00 77.50 89 ASN A N 1
ATOM 751 C CA . ASN A 1 89 ? 12.534 7.609 -14.978 1.00 77.50 89 ASN A CA 1
ATOM 752 C C . ASN A 1 89 ? 11.880 6.453 -14.213 1.00 77.50 89 ASN A C 1
ATOM 754 O O . ASN A 1 89 ? 10.659 6.368 -14.092 1.00 77.50 89 ASN A O 1
ATOM 758 N N . LEU A 1 90 ? 12.719 5.576 -13.658 1.00 77.81 90 LEU A N 1
ATOM 759 C CA . LEU A 1 90 ? 12.280 4.412 -12.878 1.00 77.81 90 LEU A CA 1
ATOM 760 C C . LEU A 1 90 ? 12.059 4.715 -11.386 1.00 77.81 90 LEU A C 1
ATOM 762 O O . LEU A 1 90 ? 11.401 3.935 -10.697 1.00 77.81 90 LEU A O 1
ATOM 766 N N . ASN A 1 91 ? 12.574 5.845 -10.890 1.00 80.19 91 ASN A N 1
ATOM 767 C CA . ASN A 1 91 ? 12.488 6.255 -9.485 1.00 80.19 91 ASN A CA 1
ATOM 768 C C . ASN A 1 91 ? 11.222 7.084 -9.229 1.00 80.19 91 ASN A C 1
ATOM 770 O O . ASN A 1 91 ? 11.282 8.240 -8.804 1.00 80.19 91 ASN A O 1
ATOM 774 N N . VAL A 1 92 ? 10.065 6.490 -9.511 1.00 87.94 92 VAL A N 1
ATOM 775 C CA . VAL A 1 92 ? 8.759 7.105 -9.265 1.00 87.94 92 VAL A CA 1
ATOM 776 C C . VAL A 1 92 ? 8.146 6.509 -8.008 1.00 87.94 92 VAL A C 1
ATOM 778 O O . VAL A 1 92 ? 8.141 5.294 -7.825 1.00 87.94 92 VAL A O 1
ATOM 781 N N . VAL A 1 93 ? 7.599 7.379 -7.159 1.00 93.00 93 VAL A N 1
ATOM 782 C CA . VAL A 1 93 ? 6.761 6.972 -6.033 1.00 93.00 93 VAL A CA 1
ATOM 783 C C . VAL A 1 93 ? 5.315 7.309 -6.365 1.00 93.00 93 VAL A C 1
ATOM 785 O O . VAL A 1 93 ? 4.983 8.480 -6.554 1.00 93.00 93 VAL A O 1
ATOM 788 N N . LEU A 1 94 ? 4.459 6.293 -6.402 1.00 95.38 94 LEU A N 1
ATOM 789 C CA . LEU A 1 94 ? 3.013 6.452 -6.500 1.00 95.38 94 LEU A CA 1
ATOM 790 C C . LEU A 1 94 ? 2.368 6.341 -5.124 1.00 95.38 94 LEU A C 1
ATOM 792 O O . LEU A 1 94 ? 2.877 5.655 -4.237 1.00 95.38 94 LEU A O 1
ATOM 796 N N . ALA A 1 95 ? 1.233 7.015 -4.967 1.00 95.81 95 ALA A N 1
ATOM 797 C CA . ALA A 1 95 ? 0.381 6.924 -3.794 1.00 95.81 95 ALA A CA 1
ATOM 798 C C . ALA A 1 95 ? -1.063 6.700 -4.238 1.00 95.81 95 ALA A C 1
ATOM 800 O O . ALA A 1 95 ? -1.533 7.383 -5.144 1.00 95.81 95 ALA A O 1
ATOM 801 N N . ASP A 1 96 ? -1.750 5.778 -3.576 1.00 96.25 96 ASP A N 1
ATOM 802 C CA . ASP A 1 96 ? -3.164 5.500 -3.803 1.00 96.25 96 ASP A CA 1
ATOM 803 C C . ASP A 1 96 ? -3.873 5.214 -2.475 1.00 96.25 96 ASP A C 1
ATOM 805 O O . ASP A 1 96 ? -3.245 4.884 -1.460 1.00 96.25 96 ASP A O 1
ATOM 809 N N . VAL A 1 97 ? -5.190 5.380 -2.463 1.00 95.06 97 VAL A N 1
ATOM 810 C CA . VAL A 1 97 ? -6.023 5.234 -1.276 1.00 95.06 97 VAL A CA 1
ATOM 811 C C . VAL A 1 97 ? -7.300 4.478 -1.602 1.00 95.06 97 VAL A C 1
ATOM 813 O O . VAL A 1 97 ? -7.961 4.715 -2.606 1.00 95.06 97 VAL A O 1
ATOM 816 N N . GLN A 1 98 ? -7.693 3.594 -0.694 1.00 93.81 98 GLN A N 1
ATOM 817 C CA . GLN A 1 98 ? -8.929 2.842 -0.806 1.00 93.81 98 GLN A CA 1
ATOM 818 C C . GLN A 1 98 ? -9.656 2.811 0.527 1.00 93.81 98 GLN A C 1
ATOM 820 O O . GLN A 1 98 ? -9.066 2.560 1.576 1.00 93.81 98 GLN A O 1
ATOM 825 N N . ARG A 1 99 ? -10.972 2.989 0.472 1.00 91.94 99 ARG A N 1
ATOM 826 C CA . ARG A 1 99 ? -11.875 2.693 1.580 1.00 91.94 99 ARG A CA 1
ATOM 827 C C . ARG A 1 99 ? -12.507 1.326 1.331 1.00 91.94 99 ARG A C 1
ATOM 829 O O . ARG A 1 99 ? -13.147 1.127 0.304 1.00 91.94 99 ARG A O 1
ATOM 836 N N . SER A 1 100 ? -12.286 0.382 2.238 1.00 86.88 100 SER A N 1
ATOM 837 C CA . SER A 1 100 ? -12.774 -0.996 2.131 1.00 86.88 100 SER A CA 1
ATOM 838 C C . SER A 1 100 ? -13.887 -1.221 3.141 1.00 86.88 100 SER A C 1
ATOM 840 O O . SER A 1 100 ? -13.613 -1.234 4.341 1.00 86.88 100 SER A O 1
ATOM 842 N N . GLN A 1 101 ? -15.109 -1.419 2.657 1.00 83.69 101 GLN A N 1
ATOM 843 C CA . GLN A 1 101 ? -16.256 -1.827 3.464 1.00 83.69 101 GLN A CA 1
ATOM 844 C C . GLN A 1 101 ? -16.537 -3.308 3.205 1.00 83.69 101 GLN A C 1
ATOM 846 O O . GLN A 1 101 ? -16.602 -3.735 2.052 1.00 83.69 101 GLN A O 1
ATOM 851 N N . TYR A 1 102 ? -16.660 -4.095 4.269 1.00 76.06 102 TYR A N 1
ATOM 852 C CA . TYR A 1 102 ? -16.831 -5.541 4.159 1.00 76.06 102 TYR A CA 1
ATOM 853 C C . TYR A 1 102 ? -18.313 -5.878 4.126 1.00 76.06 102 TYR A C 1
ATOM 855 O O . 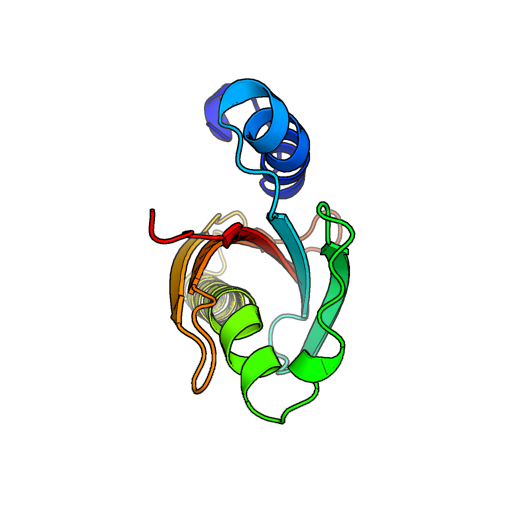TYR A 1 102 ? -19.107 -5.331 4.888 1.00 76.06 102 TYR A O 1
ATOM 863 N N . PHE A 1 103 ? -18.680 -6.780 3.222 1.00 66.50 103 PHE A N 1
ATOM 864 C CA . PHE A 1 103 ? -20.025 -7.333 3.190 1.00 66.50 103 PHE A CA 1
ATOM 865 C C . PHE A 1 103 ? -20.237 -8.178 4.456 1.00 66.50 103 PHE A C 1
ATOM 867 O O . PHE A 1 103 ? -19.310 -8.856 4.892 1.00 66.50 103 PHE A O 1
ATOM 874 N N . ASP A 1 104 ? -21.412 -8.084 5.077 1.00 65.50 104 ASP A N 1
ATOM 875 C CA . ASP A 1 104 ? -21.774 -8.799 6.314 1.00 65.50 104 ASP A CA 1
ATOM 876 C C . ASP A 1 104 ? -20.909 -8.518 7.562 1.00 65.50 104 ASP A C 1
ATOM 878 O O . ASP A 1 104 ? -20.998 -9.236 8.559 1.00 65.50 104 ASP A O 1
ATOM 882 N N . SER A 1 105 ? -20.117 -7.438 7.580 1.00 70.88 105 SER A N 1
ATOM 883 C CA . SER A 1 105 ? -19.540 -6.931 8.829 1.00 70.88 105 SER A CA 1
ATOM 884 C C . SER A 1 105 ? -19.534 -5.407 8.891 1.00 70.88 105 SER A C 1
ATOM 886 O O . SER A 1 105 ? -19.512 -4.715 7.879 1.00 70.88 105 SER A O 1
ATOM 888 N N . GLU A 1 106 ? -19.514 -4.862 10.105 1.00 72.00 106 GLU A N 1
ATOM 889 C CA . GLU A 1 106 ? -19.353 -3.417 10.327 1.00 72.00 106 GLU A CA 1
ATOM 890 C C . GLU A 1 106 ? -17.903 -2.951 10.141 1.00 72.00 106 GLU A C 1
ATOM 892 O O . GLU A 1 106 ? -17.577 -1.786 10.371 1.00 72.00 106 GLU A O 1
ATOM 897 N N . ASN A 1 107 ? -17.017 -3.859 9.725 1.00 76.88 107 ASN A N 1
ATOM 898 C CA . ASN A 1 107 ? -15.623 -3.543 9.515 1.00 76.88 107 ASN A CA 1
ATOM 899 C C . ASN A 1 107 ? -15.479 -2.607 8.320 1.00 76.88 107 ASN A C 1
ATOM 901 O O . ASN A 1 107 ? -15.959 -2.869 7.216 1.00 76.88 107 ASN A O 1
ATOM 905 N N . GLU A 1 108 ? -14.745 -1.529 8.538 1.00 86.06 108 GLU A N 1
ATOM 906 C CA . GLU A 1 108 ? -14.431 -0.561 7.511 1.00 86.06 108 GLU A CA 1
ATOM 907 C C . GLU A 1 108 ? -12.994 -0.097 7.702 1.00 86.06 108 GLU A C 1
ATOM 909 O O . GLU A 1 108 ? -12.574 0.189 8.819 1.00 86.06 108 GLU A O 1
ATOM 914 N N . PHE A 1 109 ? -12.218 -0.049 6.624 1.00 88.38 109 PHE A N 1
ATOM 915 C CA . PHE A 1 109 ? -10.805 0.311 6.690 1.00 88.38 109 PHE A CA 1
ATOM 916 C C . PHE A 1 109 ? -10.463 1.373 5.657 1.00 88.38 109 PHE A C 1
ATOM 918 O O . PHE A 1 109 ? -10.883 1.276 4.503 1.00 88.38 109 PHE A O 1
ATOM 925 N N . LEU A 1 110 ? -9.640 2.342 6.051 1.00 91.44 110 LEU A N 1
ATOM 926 C CA . LEU A 1 110 ? -8.916 3.186 5.112 1.00 91.44 110 LEU A CA 1
ATOM 927 C C . LEU A 1 110 ? -7.532 2.585 4.883 1.00 91.44 110 LEU A C 1
ATOM 929 O O . LEU A 1 110 ? -6.762 2.409 5.824 1.00 91.44 110 LEU A O 1
ATOM 933 N N . CYS A 1 111 ? -7.227 2.280 3.630 1.00 92.69 111 CYS A N 1
ATOM 934 C CA . CYS A 1 111 ? -5.964 1.724 3.182 1.00 92.69 111 CYS A CA 1
ATOM 935 C C . CYS A 1 111 ? -5.223 2.787 2.379 1.00 92.69 111 CYS A C 1
ATOM 937 O O . CYS A 1 111 ? -5.738 3.258 1.369 1.00 92.69 111 CYS A O 1
ATOM 939 N N . ILE A 1 112 ? -4.015 3.141 2.803 1.00 95.12 112 ILE A N 1
ATOM 940 C CA . ILE A 1 112 ? -3.123 4.039 2.066 1.00 95.12 112 ILE A CA 1
ATOM 941 C C . ILE A 1 112 ? -1.957 3.200 1.567 1.00 95.12 112 ILE A C 1
ATOM 943 O O . ILE A 1 112 ? -1.288 2.542 2.366 1.00 95.12 112 ILE A O 1
ATOM 947 N N . SER A 1 113 ? -1.724 3.214 0.259 1.00 96.44 113 SER A N 1
ATOM 948 C CA . SER A 1 113 ? -0.674 2.445 -0.396 1.00 96.44 113 SER A CA 1
ATOM 949 C C . SER A 1 113 ? 0.331 3.370 -1.062 1.00 96.44 113 SER A C 1
ATOM 951 O O . SER A 1 113 ? -0.046 4.346 -1.705 1.00 96.44 113 SER A O 1
ATOM 953 N N . LEU A 1 114 ? 1.612 3.055 -0.914 1.00 96.75 114 LEU A N 1
ATOM 954 C CA . LEU A 1 114 ? 2.707 3.708 -1.618 1.00 96.75 114 LEU A CA 1
ATOM 955 C C . LEU A 1 114 ? 3.461 2.657 -2.424 1.00 96.75 114 LEU A C 1
ATOM 957 O O . LEU A 1 114 ? 3.795 1.610 -1.870 1.00 96.75 114 LEU A O 1
ATOM 961 N N . ALA A 1 115 ? 3.768 2.941 -3.686 1.00 95.94 115 ALA A N 1
ATOM 962 C CA . ALA A 1 115 ? 4.525 2.044 -4.553 1.00 95.94 115 ALA A CA 1
ATOM 963 C C . ALA A 1 115 ? 5.752 2.729 -5.135 1.00 95.94 115 ALA A C 1
ATOM 965 O O . ALA A 1 115 ? 5.704 3.904 -5.482 1.00 95.94 115 ALA A O 1
ATOM 966 N N . THR A 1 116 ? 6.849 1.989 -5.232 1.00 94.62 116 THR A N 1
ATOM 967 C CA . THR A 1 116 ? 8.122 2.452 -5.792 1.00 94.62 116 THR A CA 1
ATOM 968 C C . THR A 1 116 ? 8.919 1.254 -6.300 1.00 94.62 116 THR A C 1
ATOM 970 O O . THR A 1 116 ? 8.603 0.108 -5.974 1.00 94.62 116 THR A O 1
ATOM 973 N N . ASN A 1 117 ? 9.980 1.487 -7.067 1.00 92.31 117 ASN A N 1
ATOM 974 C CA . ASN A 1 117 ? 10.984 0.459 -7.328 1.00 92.31 117 ASN A CA 1
ATOM 975 C C . ASN A 1 117 ? 11.604 -0.053 -6.015 1.00 92.31 117 ASN A C 1
ATOM 977 O O . ASN A 1 117 ? 11.913 0.715 -5.100 1.00 92.31 117 ASN A O 1
ATOM 981 N N . ALA A 1 118 ? 11.790 -1.365 -5.913 1.00 87.69 118 ALA A N 1
ATOM 982 C CA . ALA A 1 118 ? 12.455 -1.977 -4.780 1.00 87.69 118 ALA A CA 1
ATOM 983 C C . ALA A 1 118 ? 13.953 -1.654 -4.813 1.00 87.69 118 ALA A C 1
ATOM 985 O O . ALA A 1 118 ? 14.591 -1.612 -5.864 1.00 87.69 118 ALA A O 1
ATOM 986 N N . HIS A 1 119 ? 14.540 -1.475 -3.633 1.00 81.44 119 HIS A N 1
ATOM 987 C CA . HIS A 1 119 ? 15.983 -1.365 -3.479 1.00 81.44 119 HIS A CA 1
ATOM 988 C C . HIS A 1 119 ? 16.489 -2.574 -2.681 1.00 81.44 119 HIS A C 1
ATOM 990 O O . HIS A 1 119 ? 15.918 -2.862 -1.626 1.00 81.44 119 HIS A O 1
ATOM 996 N N . PRO A 1 120 ? 17.520 -3.302 -3.149 1.00 79.88 120 PRO A N 1
ATOM 997 C CA . PRO A 1 120 ? 18.392 -3.013 -4.294 1.00 79.88 120 PRO A CA 1
ATOM 998 C C . PRO A 1 120 ? 17.954 -3.637 -5.636 1.00 79.88 120 PRO A C 1
ATOM 1000 O O . PRO A 1 120 ? 18.751 -3.641 -6.564 1.00 79.88 120 PRO A O 1
ATOM 1003 N N . SER A 1 121 ? 16.745 -4.198 -5.752 1.00 84.75 121 SER A N 1
ATOM 1004 C CA . SER A 1 121 ? 16.290 -4.949 -6.938 1.00 84.75 121 SER A CA 1
ATOM 1005 C C . SER A 1 121 ? 15.517 -4.075 -7.948 1.00 84.75 121 SER A C 1
ATOM 1007 O O . SER A 1 121 ? 14.301 -3.955 -7.807 1.00 84.75 121 SER A O 1
ATOM 1009 N N . PRO A 1 122 ? 16.162 -3.504 -8.988 1.00 80.38 122 PRO A N 1
ATOM 1010 C CA . PRO A 1 122 ? 15.525 -2.549 -9.908 1.00 80.38 122 PRO A CA 1
ATOM 1011 C C . PRO A 1 122 ? 14.435 -3.162 -10.800 1.00 80.38 122 PRO A C 1
ATOM 1013 O O . PRO A 1 122 ? 13.565 -2.444 -11.290 1.00 80.38 122 PRO A O 1
ATOM 1016 N N . ASP A 1 123 ? 14.458 -4.482 -10.991 1.00 87.31 123 ASP A N 1
ATOM 1017 C CA . ASP A 1 123 ? 13.456 -5.215 -11.778 1.00 87.31 123 ASP A CA 1
ATOM 1018 C C . ASP A 1 123 ? 12.210 -5.584 -10.963 1.00 87.31 123 ASP A C 1
ATOM 1020 O O . ASP A 1 123 ? 11.276 -6.204 -11.474 1.00 87.31 123 ASP A O 1
ATOM 1024 N N . THR A 1 124 ? 12.180 -5.191 -9.691 1.00 91.88 124 THR A N 1
ATOM 1025 C CA . THR A 1 124 ? 11.081 -5.470 -8.777 1.00 91.88 124 THR A CA 1
ATOM 1026 C C . THR A 1 124 ? 10.482 -4.158 -8.306 1.00 91.88 124 THR A C 1
ATOM 1028 O O . THR A 1 124 ? 11.180 -3.299 -7.779 1.00 91.88 124 THR A O 1
ATOM 1031 N N . ASN A 1 125 ? 9.172 -4.016 -8.427 1.00 94.56 125 ASN A N 1
ATOM 1032 C CA . ASN A 1 125 ? 8.414 -2.967 -7.766 1.00 94.56 125 ASN A CA 1
ATOM 1033 C C . ASN A 1 125 ? 7.939 -3.456 -6.397 1.00 94.56 125 ASN A C 1
ATOM 1035 O O . ASN A 1 125 ? 7.673 -4.642 -6.196 1.00 94.56 125 ASN A O 1
ATOM 1039 N N . THR A 1 126 ? 7.838 -2.543 -5.439 1.00 95.12 126 THR A N 1
ATOM 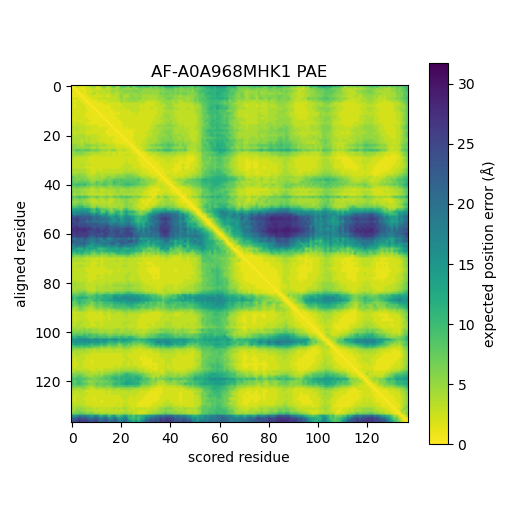1040 C CA . THR A 1 126 ? 7.348 -2.826 -4.092 1.00 95.12 126 THR A CA 1
ATOM 1041 C C . THR A 1 126 ? 6.242 -1.855 -3.722 1.00 95.12 126 THR A C 1
ATOM 1043 O O . THR A 1 126 ? 6.333 -0.660 -4.011 1.00 95.12 126 THR A O 1
ATOM 1046 N N . SER A 1 127 ? 5.191 -2.365 -3.086 1.00 96.12 127 SER A N 1
ATOM 1047 C CA . SER A 1 127 ? 4.159 -1.538 -2.474 1.00 96.12 127 SER A CA 1
ATOM 1048 C C . SER A 1 127 ? 4.130 -1.775 -0.980 1.00 96.12 127 SER A C 1
ATOM 1050 O O . SER A 1 127 ? 4.195 -2.917 -0.524 1.00 96.12 127 SER A O 1
ATOM 1052 N N . VAL A 1 128 ? 3.950 -0.703 -0.222 1.00 95.75 128 VAL A N 1
ATOM 1053 C CA . VAL A 1 128 ? 3.691 -0.747 1.214 1.00 95.75 128 VAL A CA 1
ATOM 1054 C C . VAL A 1 128 ? 2.338 -0.121 1.489 1.00 95.75 128 VAL A C 1
ATOM 1056 O O . VAL A 1 128 ? 2.054 0.990 1.047 1.00 95.75 128 VAL A O 1
ATOM 1059 N N . THR A 1 129 ? 1.491 -0.843 2.210 1.00 95.25 129 THR A N 1
ATOM 1060 C CA . THR A 1 129 ? 0.126 -0.416 2.505 1.00 95.25 129 THR A CA 1
ATOM 1061 C C . THR A 1 129 ? -0.093 -0.407 4.003 1.00 95.25 129 THR A C 1
ATOM 1063 O O . THR A 1 129 ? 0.177 -1.397 4.682 1.00 95.25 129 THR A O 1
ATOM 1066 N N . LEU A 1 130 ? -0.609 0.708 4.508 1.00 94.00 130 LEU A N 1
ATOM 1067 C CA . LEU A 1 130 ? -1.079 0.851 5.877 1.00 94.00 130 LEU A CA 1
ATOM 1068 C C . LEU A 1 130 ? -2.596 0.943 5.861 1.00 94.00 130 LEU A C 1
ATOM 1070 O O . LEU A 1 130 ? -3.158 1.860 5.261 1.00 94.00 130 LEU A O 1
ATOM 1074 N N . GLY A 1 131 ? -3.243 -0.012 6.514 1.00 91.94 131 GLY A N 1
ATOM 1075 C CA . GLY A 1 131 ? -4.680 -0.005 6.722 1.00 91.94 131 GLY A CA 1
ATOM 1076 C C . GLY A 1 131 ? -5.019 0.332 8.161 1.00 91.94 131 GLY A C 1
ATOM 1077 O O . GLY A 1 131 ? -4.374 -0.180 9.076 1.00 91.94 131 GLY A O 1
ATOM 1078 N N . PHE A 1 132 ? -6.037 1.161 8.367 1.00 89.44 132 PHE A N 1
ATOM 1079 C CA . PHE A 1 132 ? -6.571 1.454 9.692 1.00 89.44 132 PHE A CA 1
ATOM 1080 C C . PHE A 1 132 ? -8.092 1.419 9.720 1.00 89.44 132 PHE A C 1
ATOM 1082 O O . PHE A 1 132 ? -8.750 1.846 8.771 1.00 89.44 132 PHE A O 1
ATOM 1089 N N . SER A 1 133 ? -8.632 0.877 10.810 1.00 88.12 133 SER A N 1
ATOM 1090 C CA . SER A 1 133 ? -10.074 0.755 11.022 1.00 88.12 133 SER A CA 1
ATOM 1091 C C . SER A 1 133 ? -10.726 2.131 11.156 1.00 88.12 133 SER A C 1
ATOM 1093 O O . SER A 1 133 ? -10.280 2.979 11.933 1.00 88.12 133 SER A O 1
ATOM 1095 N N . LEU A 1 134 ? -11.798 2.337 10.402 1.00 85.12 134 LEU A N 1
ATOM 1096 C CA . LEU A 1 134 ? -12.724 3.449 10.528 1.00 85.12 134 LEU A CA 1
ATOM 1097 C C . LEU A 1 134 ? -13.878 2.972 11.414 1.00 85.12 134 LEU A C 1
ATOM 1099 O O . LEU A 1 134 ? -14.962 2.668 10.928 1.00 85.12 134 LEU A O 1
ATOM 1103 N N . MET A 1 135 ? -13.642 2.840 12.721 1.00 67.94 135 MET A N 1
ATOM 1104 C CA . MET A 1 135 ? -14.734 2.517 13.643 1.00 67.94 135 MET A CA 1
ATOM 1105 C C . MET A 1 135 ? -15.818 3.598 13.535 1.00 67.94 135 MET A C 1
ATOM 1107 O O . MET A 1 135 ? -15.524 4.788 13.689 1.00 67.94 135 MET A O 1
ATOM 1111 N N . LYS A 1 136 ? -17.071 3.198 13.301 1.00 55.47 136 LYS A N 1
ATOM 1112 C CA . LYS A 1 136 ? -18.214 4.084 13.535 1.00 55.47 136 LYS A CA 1
ATOM 1113 C C . LYS A 1 136 ? -18.375 4.235 15.049 1.00 55.47 136 LYS A C 1
ATOM 1115 O O . LYS A 1 136 ? -18.483 3.238 15.756 1.00 55.47 136 LYS A O 1
ATOM 1120 N N . LYS A 1 137 ? -18.287 5.475 15.533 1.00 47.53 137 LYS A N 1
ATOM 1121 C CA . LYS A 1 137 ? -18.681 5.835 16.901 1.00 47.53 137 LYS A CA 1
ATOM 1122 C C . LYS A 1 137 ? -20.190 5.747 17.064 1.00 47.53 137 LYS A C 1
ATOM 1124 O O . LYS A 1 137 ? -20.885 6.052 16.069 1.00 47.53 137 LYS A O 1
#

Solvent-accessible surface area (backbone atoms only — not comparable to full-atom values): 7825 Å² total; per-residue (Å²): 103,50,79,80,69,71,44,54,70,59,58,50,52,64,48,44,70,58,47,36,34,74,76,68,67,52,46,54,31,36,39,41,28,38,37,28,45,64,99,54,96,53,73,44,82,78,42,78,47,65,70,55,72,74,76,64,79,74,52,74,47,92,60,51,58,52,56,74,41,43,57,47,53,49,47,49,52,54,50,49,55,49,33,72,74,36,73,92,56,61,90,49,76,49,76,52,74,41,79,43,74,46,85,100,47,90,56,30,30,46,34,42,23,36,25,30,54,33,84,92,47,78,64,26,34,31,25,40,29,47,32,36,61,52,77,83,128

pLDDT: mean 83.33, std 14.2, range [43.31, 96.75]

Mean predicted aligned error: 6.57 Å

Secondary structure (DSSP, 8-state):
-HHHHT--HHHHHHHHHHHHHHHH----EEEEEEEEETTS--EEEEEEEETTS---GGGGSTTHHHHHHHHHHHHHHHHHHHHHH-TT-----EEEEEEEE-TTS--EEEEEEEEEE-SS-TTEEEEEEEEEE----

Radius of gyration: 15.4 Å; Cα contacts (8 Å, |Δi|>4): 238; chains: 1; bounding box: 40×33×41 Å

Foldseek 3Di:
DCVVVVDDPVVVQVVCQVCCCPPVVQQAKKKWKWKDQAPDLDIDTPDIDGRNPPPPVVCPPPCNVCQQCVFVNVQQVVLSVVCVVPVPDQFDKDKDWDWGDDPPDRWIKIKIKIKHQDPPHNRMIMMMIMITTPDDD